Protein AF-A0A534V959-F1 (afdb_monomer)

Structure (mmCIF, N/CA/C/O backbone):
data_AF-A0A534V959-F1
#
_entry.id   AF-A0A534V959-F1
#
loop_
_atom_site.group_PDB
_atom_site.id
_atom_site.type_symbol
_atom_site.label_atom_id
_atom_site.label_alt_id
_atom_site.label_comp_id
_atom_site.label_asym_id
_atom_site.label_entity_id
_atom_site.label_seq_id
_atom_site.pdbx_PDB_ins_code
_atom_site.Cartn_x
_atom_site.Cartn_y
_atom_site.Cartn_z
_atom_site.occupancy
_atom_site.B_iso_or_equiv
_atom_site.auth_seq_id
_atom_site.auth_comp_id
_atom_site.auth_asym_id
_atom_site.auth_atom_id
_atom_site.pdbx_PDB_model_num
ATOM 1 N N . MET A 1 1 ? 8.163 -5.845 14.428 1.00 50.75 1 MET A N 1
ATOM 2 C CA . MET A 1 1 ? 7.093 -5.461 15.373 1.00 50.75 1 MET A CA 1
ATOM 3 C C . MET A 1 1 ? 6.025 -6.536 15.308 1.00 50.75 1 MET A C 1
ATOM 5 O O . MET A 1 1 ? 5.751 -7.011 14.216 1.00 50.75 1 MET A O 1
ATOM 9 N N . ASP A 1 2 ? 5.504 -6.961 16.451 1.00 55.19 2 ASP A N 1
ATOM 10 C CA . ASP A 1 2 ? 4.646 -8.145 16.637 1.00 55.19 2 ASP A CA 1
ATOM 11 C C . ASP A 1 2 ? 3.140 -7.870 16.447 1.00 55.19 2 ASP A C 1
ATOM 13 O O . ASP A 1 2 ? 2.304 -8.700 16.790 1.00 55.19 2 ASP A O 1
ATOM 17 N N . GLY A 1 3 ? 2.785 -6.697 15.913 1.00 53.44 3 GLY A N 1
ATOM 18 C CA . GLY A 1 3 ? 1.396 -6.296 15.684 1.00 53.44 3 GLY A CA 1
ATOM 19 C C . GLY A 1 3 ? 0.660 -5.770 16.921 1.00 53.44 3 GLY A C 1
ATOM 20 O O . GLY A 1 3 ? -0.504 -5.405 16.804 1.00 53.44 3 GLY A O 1
ATOM 21 N N . THR A 1 4 ? 1.310 -5.675 18.086 1.00 50.47 4 THR A N 1
ATOM 22 C CA . THR A 1 4 ? 0.660 -5.194 19.322 1.00 50.47 4 THR A CA 1
ATOM 23 C C . THR A 1 4 ? 0.774 -3.682 19.535 1.00 50.47 4 THR A C 1
ATOM 25 O O . THR A 1 4 ? 0.051 -3.113 20.348 1.00 50.47 4 THR A O 1
ATOM 28 N N . THR A 1 5 ? 1.671 -3.010 18.806 1.00 51.75 5 THR A N 1
ATOM 29 C CA . THR A 1 5 ? 1.910 -1.562 18.912 1.00 51.75 5 THR A CA 1
ATOM 30 C C . THR A 1 5 ? 2.104 -0.942 17.526 1.00 51.75 5 THR A C 1
ATOM 32 O O . THR A 1 5 ? 2.950 -1.392 16.744 1.00 51.75 5 THR A O 1
ATOM 35 N N . ALA A 1 6 ? 1.343 0.114 17.229 1.00 53.75 6 ALA A N 1
ATOM 36 C CA . ALA A 1 6 ? 1.581 0.999 16.092 1.00 53.75 6 ALA A CA 1
ATOM 37 C C . ALA A 1 6 ? 2.347 2.234 16.585 1.00 53.75 6 ALA A C 1
ATOM 39 O O . ALA A 1 6 ? 1.906 2.908 17.517 1.00 53.75 6 ALA A O 1
ATOM 40 N N . ILE A 1 7 ? 3.515 2.505 15.999 1.00 54.12 7 ILE A N 1
ATOM 41 C CA . IL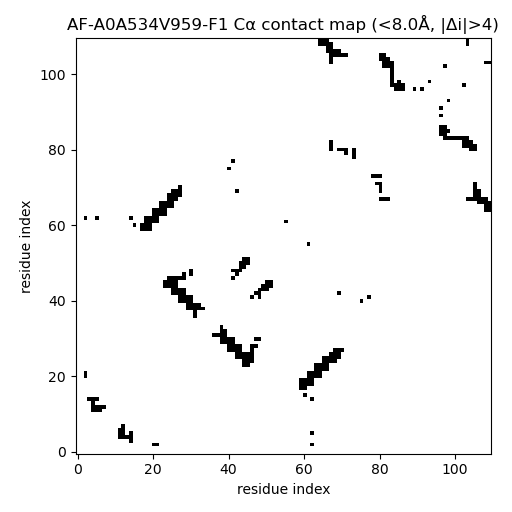E A 1 7 ? 4.295 3.704 16.319 1.00 54.12 7 ILE A CA 1
ATOM 42 C C . ILE A 1 7 ? 3.946 4.747 15.268 1.00 54.12 7 ILE A C 1
ATOM 44 O O . ILE A 1 7 ? 4.321 4.615 14.107 1.00 54.12 7 ILE A O 1
ATOM 48 N N . HIS A 1 8 ? 3.200 5.755 15.698 1.00 57.09 8 HIS A N 1
ATOM 49 C CA . HIS A 1 8 ? 2.793 6.888 14.887 1.00 57.09 8 HIS A CA 1
ATOM 50 C C . HIS A 1 8 ? 3.670 8.105 15.213 1.00 57.09 8 HIS A C 1
ATOM 52 O O . HIS A 1 8 ? 4.169 8.232 16.333 1.00 57.09 8 HIS A O 1
ATOM 58 N N . VAL A 1 9 ? 3.774 9.055 14.282 1.00 51.38 9 VAL A N 1
ATOM 59 C CA . VAL A 1 9 ? 4.277 10.420 14.544 1.00 51.38 9 VAL A CA 1
ATOM 60 C C . VAL A 1 9 ? 3.526 11.104 15.711 1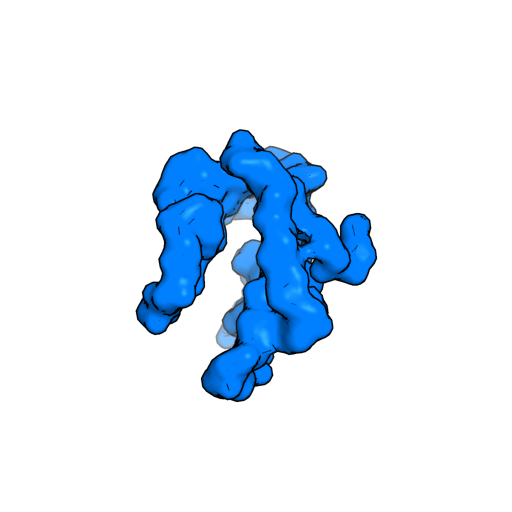.00 51.38 9 VAL A C 1
ATOM 62 O O . VAL A 1 9 ? 4.102 11.940 16.400 1.00 51.38 9 VAL A O 1
ATOM 65 N N . SER A 1 10 ? 2.276 10.713 16.001 1.00 52.03 10 SER A N 1
ATOM 66 C CA . SER A 1 10 ? 1.420 11.256 17.073 1.00 52.03 10 SER A CA 1
ATOM 67 C C . SER A 1 10 ? 1.414 10.454 18.393 1.00 52.03 10 SER A C 1
ATOM 69 O O . SER A 1 10 ? 0.588 10.712 19.267 1.00 52.03 10 SER A O 1
ATOM 71 N N . GLY A 1 11 ? 2.360 9.529 18.595 1.00 55.03 11 GLY A N 1
ATOM 72 C CA . GLY A 1 11 ? 2.473 8.721 19.818 1.00 55.03 11 GLY A CA 1
ATOM 73 C C . GLY A 1 11 ? 1.740 7.370 19.740 1.00 55.03 11 GLY A C 1
ATOM 74 O O . GLY A 1 11 ? 1.020 7.100 18.779 1.00 55.03 11 GLY A O 1
ATOM 75 N N . PRO A 1 12 ? 1.960 6.463 20.710 1.00 61.38 12 PRO A N 1
ATOM 76 C CA . PRO A 1 12 ? 1.394 5.117 20.665 1.00 61.38 12 PRO A CA 1
ATOM 77 C C . PRO A 1 12 ? -0.122 5.133 20.918 1.00 61.38 12 PRO A C 1
ATOM 79 O O . PRO A 1 12 ? -0.579 5.559 21.980 1.00 61.38 12 PRO A O 1
ATOM 82 N N . ARG A 1 13 ? -0.912 4.620 19.964 1.00 69.19 13 ARG A N 1
ATOM 83 C CA . ARG A 1 13 ? -2.337 4.306 20.169 1.00 69.19 13 ARG A CA 1
ATOM 84 C C . ARG A 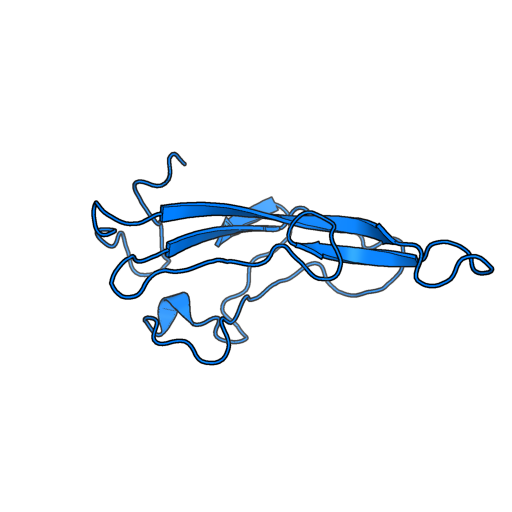1 13 ? -2.499 2.868 20.656 1.00 69.19 13 ARG A C 1
ATOM 86 O O . ARG A 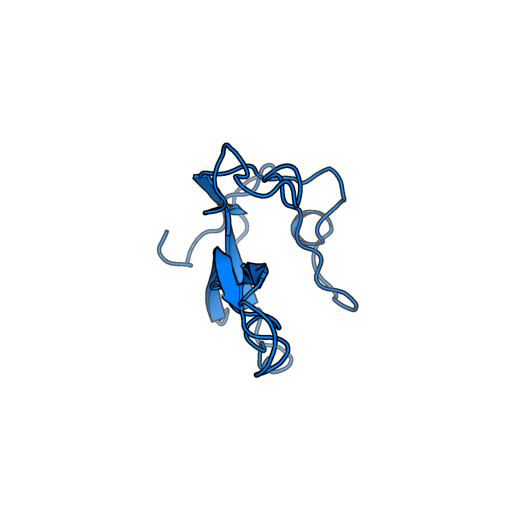1 13 ? -1.836 1.954 20.165 1.00 69.19 13 ARG A O 1
ATOM 93 N N . VAL A 1 14 ? -3.432 2.666 21.587 1.00 73.25 14 VAL A N 1
ATOM 94 C CA . VAL A 1 14 ? -3.876 1.325 21.983 1.00 73.25 14 VAL A CA 1
ATOM 95 C C . VAL A 1 14 ? -4.650 0.720 20.818 1.00 73.25 14 VAL A C 1
ATOM 97 O O . VAL A 1 14 ? -5.720 1.203 20.449 1.00 73.25 14 VAL A O 1
ATOM 100 N N . VAL A 1 15 ? -4.095 -0.337 20.240 1.00 81.00 15 VAL A N 1
ATOM 101 C CA . VAL A 1 15 ? -4.770 -1.138 19.222 1.00 81.00 15 VAL A CA 1
ATOM 102 C C . VAL A 1 15 ? -5.786 -2.035 19.938 1.00 81.00 15 VAL A C 1
ATOM 104 O O . VAL A 1 15 ? -5.425 -2.670 20.934 1.00 81.00 15 VAL A O 1
ATOM 107 N N . PRO A 1 16 ? -7.054 -2.100 19.487 1.00 85.38 16 PRO A N 1
ATOM 108 C CA . PRO A 1 16 ? -8.031 -3.007 20.076 1.00 85.38 16 PRO A CA 1
ATOM 109 C C . PRO A 1 16 ? -7.507 -4.444 20.085 1.00 85.38 16 PRO A C 1
ATOM 111 O O . PRO A 1 16 ? -6.925 -4.908 19.109 1.00 85.38 16 PRO A O 1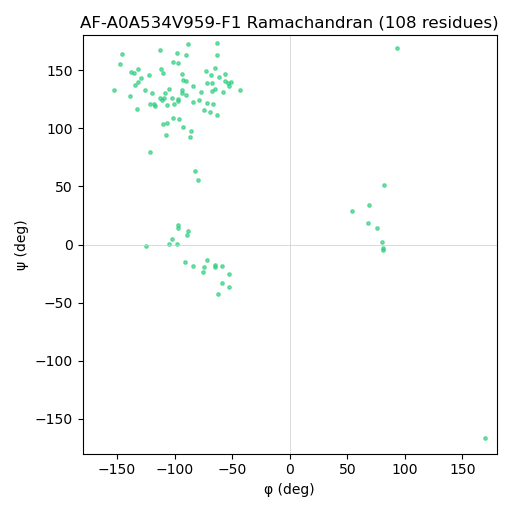
ATOM 114 N N . THR A 1 17 ? -7.734 -5.176 21.172 1.00 88.62 17 THR A N 1
ATOM 115 C CA . THR A 1 17 ? -7.196 -6.539 21.338 1.00 88.62 17 THR A CA 1
ATOM 116 C C . THR A 1 17 ? -7.750 -7.542 20.329 1.00 88.62 17 THR A C 1
ATOM 118 O O . THR A 1 17 ? -7.143 -8.584 20.102 1.00 88.62 17 THR A O 1
ATOM 121 N N . ASN A 1 18 ? -8.892 -7.237 19.708 1.00 93.06 18 ASN A N 1
ATOM 122 C CA . ASN A 1 18 ? -9.481 -8.028 18.632 1.00 93.06 18 ASN A CA 1
ATOM 123 C C . ASN A 1 18 ? -8.997 -7.611 17.232 1.00 93.06 18 ASN A C 1
ATOM 125 O O . ASN A 1 18 ? -9.575 -8.068 16.244 1.00 93.06 18 ASN A O 1
ATOM 129 N N . ALA A 1 19 ? -8.000 -6.728 17.127 1.00 92.12 19 ALA A N 1
ATOM 130 C CA . ALA A 1 19 ? -7.478 -6.310 15.839 1.00 92.12 19 ALA A CA 1
ATOM 131 C C . ALA A 1 19 ? -6.759 -7.457 15.124 1.00 92.12 19 ALA A C 1
ATOM 133 O O . ALA A 1 19 ? -5.993 -8.210 15.725 1.00 92.12 19 ALA A O 1
ATOM 134 N N . GLN A 1 20 ? -6.976 -7.561 13.817 1.00 94.06 20 GLN A N 1
ATOM 135 C CA . GLN A 1 20 ? -6.194 -8.452 12.967 1.00 94.06 20 GLN A CA 1
ATOM 136 C C . GLN A 1 20 ? -4.982 -7.703 12.429 1.00 94.06 20 GLN A C 1
ATOM 138 O O . GLN A 1 20 ? -5.121 -6.612 11.873 1.00 94.06 20 GLN A O 1
ATOM 143 N N . PHE A 1 21 ? -3.802 -8.295 12.595 1.00 93.75 21 PHE A N 1
ATOM 144 C CA . PHE A 1 21 ? -2.559 -7.727 12.096 1.00 93.75 21 PHE A CA 1
ATOM 145 C C . PHE A 1 21 ? -2.215 -8.275 10.711 1.00 93.75 21 PHE A C 1
ATOM 147 O O . PHE A 1 21 ? -2.221 -9.488 10.496 1.00 93.75 21 PHE A O 1
ATOM 154 N N . PHE A 1 22 ? -1.853 -7.379 9.798 1.00 95.94 22 PHE A N 1
ATOM 155 C CA . PHE A 1 22 ? -1.368 -7.714 8.466 1.00 95.94 22 PHE A CA 1
ATOM 156 C C . PHE A 1 22 ? -0.057 -6.992 8.182 1.00 95.94 22 PHE A C 1
ATOM 158 O O . PHE A 1 22 ? 0.121 -5.830 8.543 1.00 95.94 22 PHE A O 1
ATOM 165 N N . LEU A 1 23 ? 0.839 -7.678 7.481 1.00 96.56 23 LEU A N 1
ATOM 166 C CA . LEU A 1 23 ? 2.081 -7.116 6.972 1.00 96.56 23 LEU A CA 1
ATOM 167 C C . LEU A 1 23 ? 2.049 -7.192 5.447 1.00 96.56 23 LEU A C 1
ATOM 169 O O . LEU A 1 23 ? 1.910 -8.279 4.884 1.00 96.56 23 LEU A O 1
ATOM 173 N N . ILE A 1 24 ? 2.158 -6.042 4.794 1.00 98.31 24 ILE A N 1
ATOM 174 C CA . ILE A 1 24 ? 2.163 -5.916 3.340 1.00 98.31 24 ILE A CA 1
ATOM 175 C C . ILE A 1 24 ? 3.482 -5.293 2.918 1.00 98.31 24 ILE A C 1
ATOM 177 O O . ILE A 1 24 ? 3.883 -4.263 3.448 1.00 98.31 24 ILE A O 1
ATOM 181 N N . HIS A 1 25 ? 4.140 -5.904 1.943 1.00 98.19 25 HIS A N 1
ATOM 182 C CA . HIS A 1 25 ? 5.374 -5.385 1.377 1.00 98.19 25 HIS A CA 1
ATOM 183 C C . HIS A 1 25 ? 5.117 -4.807 -0.010 1.00 98.19 25 HIS A C 1
ATOM 185 O O . HIS A 1 25 ? 4.702 -5.527 -0.913 1.00 98.19 25 HIS A O 1
ATOM 191 N N . GLU A 1 26 ? 5.390 -3.528 -0.208 1.00 97.69 26 GLU A N 1
ATOM 192 C CA . GLU A 1 26 ? 5.434 -2.921 -1.535 1.00 97.69 26 GLU A CA 1
ATOM 193 C C . GLU A 1 26 ? 6.720 -3.356 -2.226 1.00 97.69 26 GLU A C 1
ATOM 195 O O . GLU A 1 26 ? 7.814 -3.083 -1.738 1.00 97.69 26 GLU A O 1
ATOM 200 N N . ARG A 1 27 ? 6.593 -4.104 -3.324 1.00 96.38 27 ARG A N 1
ATOM 201 C CA . ARG A 1 27 ? 7.725 -4.755 -3.992 1.00 96.38 27 ARG A CA 1
ATOM 202 C C . ARG A 1 27 ? 7.625 -4.628 -5.496 1.00 96.38 27 ARG A C 1
ATOM 204 O O . ARG A 1 27 ? 6.531 -4.678 -6.062 1.00 96.38 27 ARG A O 1
ATOM 211 N N . GLN A 1 28 ? 8.787 -4.564 -6.136 1.00 95.69 28 GLN A N 1
ATOM 212 C CA . GLN A 1 28 ? 8.889 -4.786 -7.569 1.00 95.69 28 GLN A CA 1
ATOM 213 C C . GLN A 1 28 ? 8.671 -6.273 -7.894 1.00 95.69 28 GLN A C 1
ATOM 215 O O . GLN A 1 28 ? 9.195 -7.152 -7.208 1.00 95.69 28 GLN A O 1
ATOM 220 N N . ALA A 1 29 ? 7.937 -6.555 -8.967 1.00 95.62 29 ALA A N 1
ATOM 221 C CA . ALA A 1 29 ? 7.776 -7.889 -9.533 1.00 95.62 29 ALA A CA 1
ATOM 222 C C . ALA A 1 29 ? 7.660 -7.829 -11.062 1.00 95.62 29 ALA A C 1
ATOM 224 O O . ALA A 1 29 ? 7.397 -6.774 -11.635 1.00 95.62 29 ALA A O 1
ATOM 225 N N . LEU A 1 30 ? 7.841 -8.969 -11.731 1.00 96.38 30 LEU A N 1
ATOM 226 C CA . LEU A 1 30 ? 7.502 -9.113 -13.147 1.00 96.38 30 LEU A CA 1
ATOM 227 C C . LEU A 1 30 ? 6.085 -9.675 -13.276 1.00 96.38 30 LEU A C 1
ATOM 229 O O . LEU A 1 30 ? 5.770 -10.699 -12.672 1.00 96.38 30 LEU A O 1
ATOM 233 N N . HIS A 1 31 ? 5.251 -9.041 -14.098 1.00 96.56 31 HIS A N 1
ATOM 234 C CA . HIS A 1 31 ? 3.886 -9.480 -14.370 1.00 96.56 31 HIS A CA 1
ATOM 235 C C . HIS A 1 31 ? 3.642 -9.642 -15.876 1.00 96.56 31 HIS A C 1
ATOM 237 O O . HIS A 1 31 ? 3.986 -8.768 -16.673 1.00 96.56 31 HIS A O 1
ATOM 243 N N . SER A 1 32 ? 3.035 -10.761 -16.283 1.00 97.62 32 SER A N 1
ATOM 244 C CA . SER A 1 32 ? 2.632 -10.986 -17.675 1.00 97.62 32 SER A CA 1
ATOM 245 C C . SER A 1 32 ? 1.186 -10.543 -17.874 1.00 97.62 32 SER A C 1
ATOM 247 O O . SER A 1 32 ? 0.253 -11.265 -17.537 1.00 97.62 32 SER A O 1
ATOM 249 N N . PHE A 1 33 ? 1.005 -9.356 -18.452 1.00 97.00 33 PHE A N 1
ATOM 250 C CA . PHE A 1 33 ? -0.323 -8.849 -18.811 1.00 97.00 33 PHE A CA 1
ATOM 251 C C . PHE A 1 33 ? -0.904 -9.527 -20.055 1.00 97.00 33 PHE A C 1
ATOM 253 O O . PHE A 1 33 ? -2.115 -9.533 -20.261 1.00 97.00 33 PHE A O 1
ATOM 260 N N . HIS A 1 34 ? -0.045 -10.074 -20.917 1.00 97.94 34 HIS A N 1
ATOM 261 C CA . HIS A 1 34 ? -0.461 -10.707 -22.158 1.00 97.94 34 HIS A CA 1
ATOM 262 C C . HIS A 1 34 ? 0.555 -11.788 -22.572 1.00 97.94 34 HIS A C 1
ATOM 264 O O . HIS A 1 34 ? 1.749 -11.498 -22.635 1.00 97.94 34 HIS A O 1
ATOM 270 N N . PRO A 1 35 ? 0.122 -13.003 -22.961 1.00 97.44 35 PRO A N 1
ATOM 271 C CA . PRO A 1 35 ? 1.017 -14.145 -23.206 1.00 97.44 35 PRO A CA 1
ATOM 272 C C . PRO A 1 35 ? 1.985 -13.972 -24.390 1.00 97.44 35 PRO A C 1
ATOM 274 O O . PRO A 1 35 ? 2.960 -14.703 -24.508 1.00 97.44 35 PRO A O 1
ATOM 277 N N . ARG A 1 36 ? 1.710 -13.020 -25.290 1.00 98.19 36 ARG A N 1
ATOM 278 C CA . ARG A 1 36 ? 2.576 -12.672 -26.439 1.00 98.19 36 ARG A CA 1
ATOM 279 C C . ARG A 1 36 ? 3.485 -11.459 -26.212 1.00 98.19 36 ARG A C 1
ATOM 281 O O . ARG A 1 36 ? 4.171 -11.058 -27.145 1.00 98.19 36 ARG A O 1
ATOM 288 N N . LEU A 1 37 ? 3.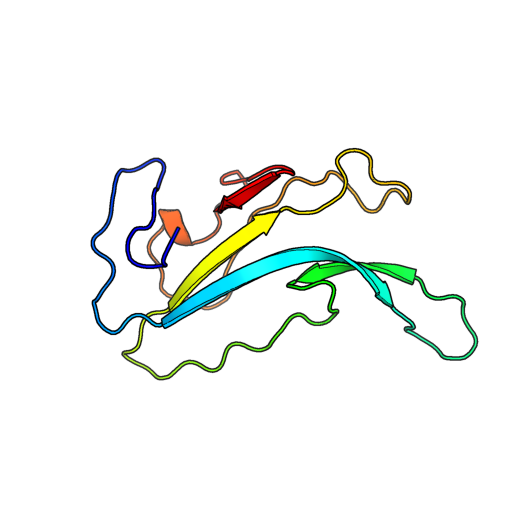444 -10.836 -25.037 1.00 97.88 37 LEU A N 1
ATOM 289 C CA . LEU A 1 37 ? 4.291 -9.688 -24.710 1.00 97.88 37 LEU A CA 1
ATOM 290 C C . LEU A 1 37 ? 5.304 -10.084 -23.628 1.00 97.88 37 LEU A C 1
ATOM 292 O O . LEU A 1 37 ? 4.999 -10.955 -22.807 1.00 97.88 37 LEU A O 1
ATOM 296 N N . PRO A 1 38 ? 6.495 -9.460 -23.596 1.00 97.38 38 PRO A N 1
ATOM 297 C CA . PRO A 1 38 ? 7.404 -9.610 -22.468 1.00 97.38 38 PRO A CA 1
ATOM 298 C C . PRO A 1 38 ? 6.719 -9.210 -21.150 1.00 97.38 38 PRO A C 1
ATOM 300 O O . PRO A 1 38 ? 5.888 -8.296 -21.156 1.00 97.38 38 PRO A O 1
ATOM 303 N N . PRO A 1 39 ? 7.060 -9.851 -20.017 1.00 96.88 39 PRO A N 1
ATOM 304 C CA . PRO A 1 39 ? 6.596 -9.408 -18.710 1.00 96.88 39 PRO A CA 1
ATOM 305 C C . PRO A 1 39 ? 6.979 -7.951 -18.450 1.00 96.88 39 PRO A C 1
ATOM 307 O O . PRO A 1 39 ? 8.088 -7.521 -18.768 1.00 96.88 39 PRO A O 1
ATOM 310 N N . SER A 1 40 ? 6.071 -7.203 -17.840 1.00 95.00 40 SER A N 1
ATOM 311 C CA . SER A 1 40 ? 6.318 -5.832 -17.411 1.00 95.00 40 SER A CA 1
ATOM 312 C C . SER A 1 40 ? 6.790 -5.821 -15.964 1.00 95.00 40 SER A C 1
ATOM 314 O O . SER A 1 40 ? 6.283 -6.579 -15.135 1.00 95.00 40 SER A O 1
ATOM 316 N N . SER A 1 41 ? 7.742 -4.945 -15.655 1.00 94.94 41 SER A N 1
ATOM 317 C CA . SER A 1 41 ? 8.044 -4.607 -14.267 1.00 94.94 41 SER A CA 1
ATOM 318 C C . SER A 1 41 ? 6.857 -3.850 -13.672 1.00 94.94 41 SER A C 1
ATOM 320 O O . SER A 1 41 ? 6.331 -2.934 -14.303 1.00 94.94 41 SER A O 1
ATOM 322 N N . VAL A 1 42 ? 6.424 -4.248 -12.481 1.00 95.06 42 VAL A N 1
ATOM 323 C CA . VAL A 1 42 ? 5.336 -3.616 -11.732 1.00 95.06 42 VAL A CA 1
ATOM 324 C C . VAL A 1 42 ? 5.768 -3.390 -10.295 1.00 95.06 42 VAL A C 1
ATOM 326 O O . VAL A 1 42 ? 6.561 -4.162 -9.757 1.00 95.06 42 VAL A O 1
ATOM 329 N N . TRP A 1 43 ? 5.216 -2.363 -9.662 1.00 95.94 43 TRP A N 1
ATOM 330 C CA . TRP A 1 43 ? 5.249 -2.193 -8.214 1.00 95.94 43 TRP A CA 1
ATOM 331 C C . TRP A 1 43 ? 3.890 -2.601 -7.660 1.00 95.94 43 TRP A C 1
ATOM 333 O O . TRP A 1 43 ? 2.858 -2.129 -8.136 1.00 95.94 43 TRP A O 1
ATOM 343 N N . GLY A 1 44 ? 3.876 -3.522 -6.701 1.00 96.62 44 GLY A N 1
ATOM 344 C CA . GLY A 1 44 ? 2.634 -4.085 -6.191 1.00 96.62 44 GLY A CA 1
ATOM 345 C C . GLY A 1 44 ? 2.710 -4.455 -4.721 1.00 96.62 44 GLY A C 1
ATOM 346 O O . GLY A 1 44 ? 3.777 -4.771 -4.185 1.00 96.62 44 GLY A O 1
ATOM 347 N N . TYR A 1 45 ? 1.548 -4.475 -4.075 1.00 98.31 45 TYR A N 1
ATOM 348 C CA . TYR A 1 45 ? 1.405 -4.998 -2.723 1.00 98.31 45 TYR A CA 1
ATOM 349 C C . TYR A 1 45 ? 1.660 -6.507 -2.733 1.00 98.31 45 TYR A C 1
ATOM 351 O O . TYR A 1 45 ? 0.999 -7.269 -3.439 1.00 98.31 45 TYR A O 1
ATOM 359 N N . ASN A 1 46 ? 2.656 -6.930 -1.965 1.00 98.06 46 ASN A N 1
ATOM 360 C CA . ASN A 1 46 ? 3.279 -8.252 -1.991 1.00 98.06 46 ASN A CA 1
ATOM 361 C C . ASN A 1 46 ? 3.792 -8.672 -3.381 1.00 98.06 46 ASN A C 1
ATOM 363 O O . ASN A 1 46 ? 3.832 -9.860 -3.689 1.00 98.06 46 ASN A O 1
ATOM 367 N N . GLY A 1 47 ? 4.177 -7.708 -4.227 1.00 96.94 47 GLY A N 1
ATOM 368 C CA . GLY A 1 47 ? 4.617 -7.969 -5.602 1.00 96.94 47 GLY A CA 1
ATOM 369 C C . GLY A 1 47 ? 3.499 -8.467 -6.524 1.00 96.94 47 GLY A C 1
ATOM 370 O O . GLY A 1 47 ? 3.778 -9.065 -7.560 1.00 96.94 47 GLY A O 1
ATOM 371 N N . MET A 1 48 ? 2.232 -8.258 -6.152 1.00 97.56 48 MET A N 1
ATOM 372 C CA . MET A 1 48 ? 1.073 -8.675 -6.937 1.00 97.56 48 MET A CA 1
ATOM 373 C C . MET A 1 48 ? 0.335 -7.474 -7.522 1.00 97.56 48 MET A C 1
ATOM 375 O O . MET A 1 48 ? 0.246 -6.411 -6.905 1.00 97.56 48 MET A O 1
ATOM 379 N N . VAL A 1 49 ? -0.246 -7.681 -8.702 1.00 96.06 49 VAL A N 1
ATOM 380 C CA . VAL A 1 49 ? -1.185 -6.752 -9.330 1.00 96.06 49 VAL A CA 1
ATOM 381 C C . VAL A 1 49 ? -2.411 -7.539 -9.828 1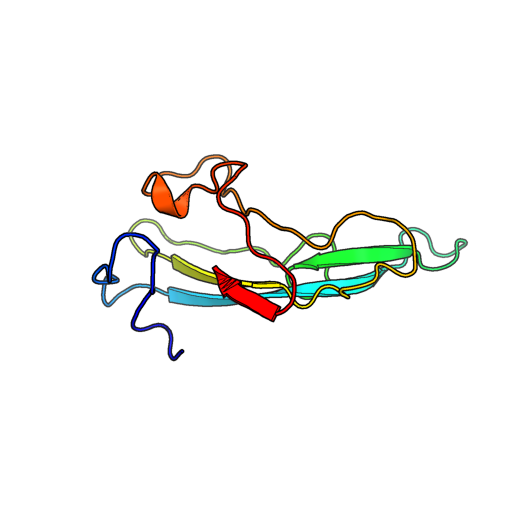.00 96.06 49 VAL A C 1
ATOM 383 O O . VAL A 1 49 ? -2.257 -8.409 -10.687 1.00 96.06 49 VAL A O 1
ATOM 386 N N . PRO A 1 50 ? -3.622 -7.283 -9.291 1.00 97.69 50 PRO A N 1
ATOM 387 C CA . PRO A 1 50 ? -3.894 -6.456 -8.110 1.00 97.69 50 PRO A CA 1
ATOM 388 C C . PRO A 1 50 ? -3.266 -7.037 -6.827 1.00 97.69 50 PRO A C 1
ATOM 390 O O . PRO A 1 50 ? -2.892 -8.208 -6.771 1.00 97.69 50 PRO A O 1
ATOM 393 N N . GLY A 1 51 ? -3.153 -6.199 -5.794 1.00 97.69 51 GLY A N 1
ATOM 394 C CA . GLY A 1 51 ? -2.708 -6.621 -4.465 1.00 97.69 51 GLY A CA 1
ATOM 395 C C . GLY A 1 51 ? -3.660 -7.627 -3.795 1.00 97.69 51 GLY A C 1
ATOM 3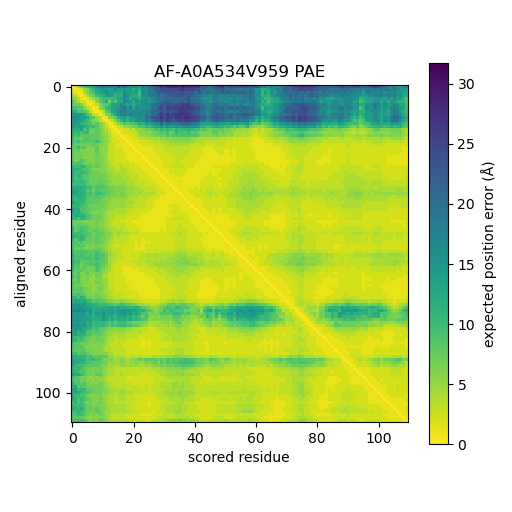96 O O . GLY A 1 51 ? -4.752 -7.898 -4.305 1.00 97.69 51 GLY A O 1
ATOM 397 N N . PRO A 1 52 ? -3.277 -8.186 -2.632 1.00 97.75 52 PRO A N 1
ATOM 398 C CA . PRO A 1 52 ? -4.124 -9.127 -1.908 1.00 97.75 52 PRO A CA 1
ATOM 399 C C . PRO A 1 52 ? -5.446 -8.474 -1.490 1.00 97.75 52 PRO A C 1
ATOM 401 O O . PRO A 1 52 ? -5.498 -7.303 -1.117 1.00 97.75 52 PRO A O 1
ATOM 404 N N . THR A 1 53 ? -6.524 -9.254 -1.519 1.00 97.56 53 THR A N 1
ATOM 405 C CA . THR A 1 53 ? -7.839 -8.789 -1.068 1.00 97.56 53 THR A CA 1
ATOM 406 C C . THR A 1 53 ? -7.966 -8.941 0.444 1.00 97.56 53 THR A C 1
ATOM 408 O O . THR A 1 53 ? -7.872 -10.045 0.977 1.00 97.56 53 THR A O 1
ATOM 411 N N . PHE A 1 54 ? -8.233 -7.834 1.133 1.00 96.25 54 PHE A N 1
ATOM 412 C CA . PHE A 1 54 ? -8.588 -7.836 2.548 1.00 96.25 54 PHE A CA 1
ATOM 413 C C . PHE A 1 54 ? -10.055 -8.237 2.739 1.00 96.25 54 PHE A C 1
ATOM 415 O O . PHE A 1 54 ? -10.958 -7.595 2.204 1.00 96.25 54 PHE A O 1
ATOM 422 N N . LEU A 1 55 ? -10.300 -9.269 3.546 1.00 96.00 55 LEU A N 1
ATOM 423 C CA . LEU A 1 55 ? -11.640 -9.753 3.887 1.00 96.00 55 LEU A CA 1
ATOM 424 C C . LEU A 1 55 ? -11.959 -9.381 5.337 1.00 96.00 55 LEU A C 1
ATOM 426 O O . LEU A 1 55 ? -11.579 -10.085 6.269 1.00 96.00 55 LEU A O 1
ATOM 430 N N . GLY A 1 56 ? -12.629 -8.244 5.524 1.00 91.75 56 GLY A N 1
ATOM 431 C CA . GLY A 1 56 ? -12.978 -7.715 6.843 1.00 91.75 56 GLY A CA 1
ATOM 432 C C . GLY A 1 56 ? -14.367 -8.126 7.323 1.00 91.75 56 GLY A C 1
ATOM 433 O O . GLY A 1 56 ? -15.313 -8.210 6.542 1.00 91.75 56 GLY A O 1
ATOM 434 N N . ARG A 1 57 ? -14.508 -8.310 8.640 1.00 94.12 57 ARG A N 1
ATOM 435 C CA . ARG A 1 57 ? -15.806 -8.400 9.321 1.00 94.12 57 ARG A CA 1
ATOM 436 C C . ARG A 1 57 ? -16.061 -7.099 10.077 1.00 94.12 57 ARG A C 1
ATOM 438 O O . ARG A 1 57 ? -15.187 -6.632 10.803 1.00 94.12 57 ARG A O 1
ATOM 445 N N . SER A 1 58 ? -17.267 -6.543 9.951 1.00 92.75 58 SER A N 1
ATOM 446 C CA . SER A 1 58 ? -17.661 -5.353 10.720 1.00 92.75 58 SER A CA 1
ATOM 447 C C . SER A 1 58 ? -17.422 -5.554 12.225 1.00 92.75 58 SER A C 1
ATOM 449 O O . SER A 1 58 ? -17.691 -6.630 12.763 1.00 92.75 58 SER A O 1
ATOM 451 N N . GLY A 1 59 ? -16.869 -4.533 12.885 1.00 91.62 59 GLY A N 1
ATOM 452 C CA . GLY A 1 59 ? -16.469 -4.566 14.298 1.00 91.62 59 GLY A CA 1
ATOM 453 C C . GLY A 1 59 ? -15.108 -5.219 14.584 1.00 91.62 59 GLY A C 1
ATOM 454 O O . GLY A 1 59 ? -14.673 -5.222 15.733 1.00 91.62 59 GLY A O 1
ATOM 455 N N . THR A 1 60 ? -14.420 -5.756 13.569 1.00 93.31 60 THR A N 1
ATOM 456 C CA . THR A 1 60 ? -13.050 -6.282 13.696 1.00 93.31 60 THR A CA 1
ATOM 457 C C . THR A 1 60 ? -12.065 -5.318 13.028 1.00 93.31 60 THR A C 1
ATOM 459 O O . THR A 1 60 ? -12.034 -5.257 11.798 1.00 93.31 60 THR A O 1
ATOM 462 N N . PRO A 1 61 ? -11.292 -4.533 13.797 1.00 92.25 61 PRO A N 1
ATOM 463 C CA . PRO A 1 61 ? -10.353 -3.571 13.235 1.00 92.25 61 PRO A CA 1
ATOM 464 C C . PRO A 1 61 ? -9.141 -4.276 12.630 1.00 92.25 61 PRO A C 1
ATOM 466 O O . PRO A 1 61 ? -8.734 -5.342 13.092 1.00 92.25 61 PRO A O 1
ATOM 469 N N . PHE A 1 62 ? -8.552 -3.678 11.598 1.00 93.69 62 PHE A N 1
ATOM 470 C CA . PHE A 1 62 ? -7.318 -4.163 10.986 1.00 93.69 62 PHE A CA 1
ATOM 471 C C . PHE A 1 62 ? -6.181 -3.211 11.337 1.00 93.69 62 PHE A C 1
ATOM 473 O O . PHE A 1 62 ? -6.312 -2.005 11.148 1.00 93.69 62 PHE A O 1
ATOM 480 N N . LEU A 1 63 ? -5.068 -3.763 11.814 1.00 92.75 63 LEU A N 1
ATOM 481 C CA . LEU A 1 63 ? -3.790 -3.070 11.859 1.00 92.75 63 LEU A CA 1
ATOM 482 C C . LEU A 1 63 ? -2.957 -3.578 10.688 1.00 92.75 63 LEU A C 1
ATOM 484 O O . LEU A 1 63 ? -2.506 -4.723 10.695 1.00 92.75 63 LEU A O 1
ATOM 488 N N . VAL A 1 64 ? -2.762 -2.737 9.681 1.00 94.94 64 VAL A N 1
ATOM 489 C CA . VAL A 1 64 ? -1.964 -3.090 8.507 1.00 94.94 64 VAL A CA 1
ATOM 490 C C . VAL A 1 64 ? -0.669 -2.308 8.560 1.00 94.94 64 VAL A C 1
ATOM 492 O O . VAL A 1 64 ? -0.698 -1.091 8.680 1.00 94.94 64 VAL A O 1
ATOM 495 N N . ARG A 1 65 ? 0.456 -3.015 8.470 1.00 95.19 65 ARG A N 1
ATOM 496 C CA . ARG A 1 65 ? 1.766 -2.406 8.281 1.00 95.19 65 ARG A CA 1
ATOM 497 C C . ARG A 1 65 ? 2.174 -2.522 6.827 1.00 95.19 65 ARG A C 1
ATOM 499 O O . ARG A 1 65 ? 2.313 -3.641 6.330 1.00 95.19 65 ARG A O 1
ATOM 506 N N . PHE A 1 66 ? 2.416 -1.387 6.191 1.00 97.31 66 PHE A N 1
ATOM 507 C CA . PHE A 1 66 ? 2.974 -1.327 4.847 1.00 97.31 66 PHE A CA 1
ATOM 508 C C . PHE A 1 66 ? 4.475 -1.099 4.949 1.00 97.31 66 PHE A C 1
ATOM 510 O O . PHE A 1 66 ? 4.923 -0.175 5.619 1.00 97.31 66 P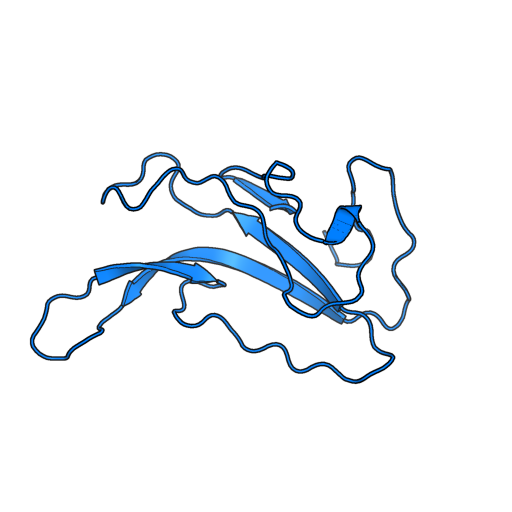HE A O 1
ATOM 517 N N . VAL A 1 67 ? 5.261 -1.970 4.329 1.00 97.56 67 VAL A N 1
ATOM 518 C CA . VAL A 1 67 ? 6.721 -1.868 4.264 1.00 97.56 67 VAL A CA 1
ATOM 519 C C . VAL A 1 67 ? 7.101 -1.546 2.831 1.00 97.56 67 VAL A C 1
ATOM 521 O O . VAL A 1 67 ? 6.731 -2.285 1.919 1.00 97.56 67 VAL A O 1
ATOM 524 N N . ASN A 1 68 ? 7.838 -0.459 2.634 1.00 96.94 68 ASN A N 1
ATOM 525 C CA . ASN A 1 68 ? 8.332 -0.083 1.320 1.00 96.94 68 ASN A CA 1
ATOM 526 C C . ASN A 1 68 ? 9.656 -0.811 1.043 1.00 96.94 68 ASN A C 1
ATOM 528 O O . ASN A 1 68 ? 10.720 -0.379 1.485 1.00 96.94 68 ASN A O 1
ATOM 532 N N . ASP A 1 69 ? 9.581 -1.927 0.316 1.00 97.06 69 ASP A N 1
ATOM 533 C CA . ASP A 1 69 ? 10.739 -2.689 -0.174 1.00 97.06 69 ASP A CA 1
ATOM 534 C C . ASP A 1 69 ? 11.078 -2.318 -1.639 1.00 97.06 69 ASP A C 1
ATOM 536 O O . ASP A 1 69 ? 11.764 -3.076 -2.333 1.00 97.06 69 ASP A O 1
ATOM 540 N N . LEU A 1 70 ? 10.569 -1.192 -2.160 1.00 95.69 70 LEU A N 1
ATOM 541 C CA . LEU A 1 70 ? 10.837 -0.761 -3.534 1.00 95.69 70 LEU A CA 1
ATOM 542 C C . LEU A 1 70 ? 12.310 -0.358 -3.693 1.00 95.69 70 LEU A C 1
ATOM 544 O O . LEU A 1 70 ? 12.902 0.186 -2.758 1.00 95.69 70 LEU A O 1
ATOM 548 N N . PRO A 1 71 ? 12.931 -0.602 -4.858 1.00 91.69 71 PRO A N 1
ATOM 549 C CA . PRO A 1 71 ? 14.338 -0.277 -5.065 1.00 91.69 71 PRO A CA 1
ATOM 550 C C . PRO A 1 71 ? 14.578 1.237 -4.995 1.00 91.69 71 PRO A C 1
ATOM 552 O O . PRO A 1 71 ? 13.873 2.004 -5.641 1.00 91.69 71 PRO A O 1
ATOM 555 N N . THR A 1 72 ? 15.618 1.662 -4.265 1.00 86.81 72 THR A N 1
ATOM 556 C CA . THR A 1 72 ? 15.995 3.086 -4.132 1.00 86.81 72 THR A CA 1
ATOM 557 C C . THR A 1 72 ? 16.302 3.742 -5.479 1.00 86.81 72 THR A C 1
ATOM 559 O O . THR A 1 72 ? 16.016 4.915 -5.670 1.00 86.81 72 THR A O 1
ATOM 562 N N . ASN A 1 73 ? 16.860 2.971 -6.414 1.00 83.50 73 ASN A N 1
ATOM 563 C CA . ASN A 1 73 ? 17.041 3.385 -7.797 1.00 83.50 73 ASN A CA 1
ATOM 564 C C . ASN A 1 73 ? 16.081 2.561 -8.647 1.00 83.50 73 ASN A C 1
ATOM 566 O O . ASN A 1 73 ? 16.345 1.379 -8.876 1.00 83.50 73 ASN A O 1
ATOM 570 N N . ASP A 1 74 ? 14.981 3.168 -9.088 1.00 79.50 74 ASP A N 1
ATOM 571 C CA . ASP A 1 74 ? 14.033 2.512 -9.980 1.00 79.50 74 ASP A CA 1
ATOM 572 C C . ASP A 1 74 ? 14.714 2.179 -11.322 1.00 79.50 74 ASP A C 1
ATOM 574 O O . ASP A 1 74 ? 15.040 3.085 -12.095 1.00 79.50 74 ASP A O 1
ATOM 578 N N . PRO A 1 75 ? 14.940 0.889 -11.633 1.00 74.94 75 PRO A N 1
ATOM 579 C CA . PRO A 1 75 ? 15.680 0.499 -12.828 1.00 74.94 75 PRO A CA 1
ATOM 580 C C . PRO A 1 75 ? 14.894 0.725 -14.127 1.00 74.94 75 PRO A C 1
ATOM 582 O O . PRO A 1 75 ? 15.475 0.623 -15.207 1.00 74.94 75 PRO A O 1
ATOM 585 N N . VAL A 1 76 ? 13.582 0.968 -14.045 1.00 83.94 76 VAL A N 1
ATOM 586 C CA . VAL A 1 76 ? 12.675 1.029 -15.202 1.00 83.94 76 VAL A CA 1
ATOM 587 C C . VAL A 1 76 ? 11.886 2.338 -15.300 1.00 83.94 76 VAL A C 1
ATOM 589 O O . VAL A 1 76 ? 11.152 2.517 -16.270 1.00 83.94 76 VAL A O 1
ATOM 592 N N . GLY A 1 77 ? 12.057 3.260 -14.349 1.00 86.50 77 GLY A N 1
ATOM 593 C CA . GLY A 1 77 ? 11.481 4.608 -14.400 1.00 86.50 77 GLY A CA 1
ATOM 594 C C . GLY A 1 77 ? 9.954 4.664 -14.259 1.00 86.50 77 GLY A C 1
ATOM 595 O O . GLY A 1 77 ? 9.318 5.510 -14.882 1.00 86.50 77 GLY A O 1
ATOM 596 N N . ILE A 1 78 ? 9.369 3.763 -13.468 1.00 86.38 78 ILE A N 1
ATOM 597 C CA . ILE A 1 78 ? 7.986 3.821 -12.975 1.00 86.38 78 ILE A CA 1
ATOM 598 C C . ILE A 1 78 ? 7.771 5.063 -12.090 1.00 86.38 78 ILE A C 1
ATOM 600 O O . ILE A 1 78 ? 6.742 5.725 -12.237 1.00 86.38 78 ILE A O 1
ATOM 604 N N . GLY A 1 79 ? 8.708 5.401 -11.197 1.00 87.44 79 GLY A N 1
ATOM 605 C CA . GLY A 1 79 ? 8.596 6.577 -10.328 1.00 87.44 79 GLY A CA 1
ATOM 606 C C . GLY A 1 79 ? 9.639 6.665 -9.211 1.00 87.44 79 GLY A C 1
ATOM 607 O O . GLY A 1 79 ? 10.640 5.956 -9.204 1.00 87.44 79 GLY A O 1
ATOM 608 N N . GLU A 1 80 ? 9.385 7.555 -8.249 1.00 92.06 80 GLU A N 1
ATOM 609 C CA . GLU A 1 80 ? 10.151 7.645 -6.999 1.00 92.06 80 GLU A CA 1
ATOM 610 C C . GLU A 1 80 ? 9.597 6.630 -5.985 1.00 92.06 80 GLU A C 1
ATOM 612 O O . GLU A 1 80 ? 8.373 6.539 -5.846 1.00 92.06 80 GLU A O 1
ATOM 617 N N . PRO A 1 81 ? 10.437 5.883 -5.242 1.00 93.25 81 PRO A N 1
ATOM 618 C CA . PRO A 1 81 ? 9.990 4.867 -4.287 1.00 93.25 81 PRO A CA 1
ATOM 619 C C . PRO A 1 81 ? 9.531 5.500 -2.959 1.00 93.25 81 PRO A C 1
ATOM 621 O O . PRO A 1 81 ? 10.024 5.179 -1.874 1.00 93.25 81 PRO A O 1
ATOM 624 N N . ILE A 1 82 ? 8.586 6.435 -3.057 1.00 93.62 82 ILE A N 1
ATOM 625 C CA . ILE A 1 82 ? 7.972 7.188 -1.965 1.00 93.62 82 ILE A CA 1
ATOM 626 C C . ILE A 1 82 ? 6.469 6.912 -2.006 1.00 93.62 82 ILE A C 1
ATOM 628 O O . ILE A 1 82 ? 5.809 7.210 -3.001 1.00 93.62 82 ILE A O 1
ATOM 632 N N . SER A 1 83 ? 5.926 6.373 -0.917 1.00 94.50 83 SER A N 1
ATOM 633 C CA . SER A 1 83 ? 4.556 5.854 -0.888 1.00 94.50 83 SER A CA 1
ATOM 634 C C . SER A 1 83 ? 3.708 6.533 0.176 1.00 94.50 83 SER A C 1
ATOM 636 O O . SER A 1 83 ? 4.196 6.841 1.258 1.00 94.50 83 SER A O 1
ATOM 638 N N . ALA A 1 84 ? 2.421 6.713 -0.117 1.00 96.00 84 ALA A N 1
ATOM 639 C CA . ALA A 1 84 ? 1.358 6.975 0.849 1.00 96.00 84 ALA A CA 1
ATOM 640 C C . ALA A 1 84 ? 0.199 6.017 0.535 1.00 96.00 84 ALA A C 1
ATOM 642 O O . ALA A 1 84 ? -0.098 5.767 -0.636 1.00 96.00 84 ALA A O 1
ATOM 643 N N . VAL A 1 85 ? -0.447 5.457 1.561 1.00 96.75 85 VAL A N 1
ATOM 644 C CA . VAL A 1 85 ? -1.489 4.435 1.382 1.00 96.75 85 VAL A CA 1
ATOM 645 C C . VAL A 1 85 ? -2.823 4.947 1.895 1.00 96.75 85 VAL A C 1
ATOM 647 O O . VAL A 1 85 ? -2.970 5.211 3.081 1.00 96.75 85 VAL A O 1
ATOM 650 N N . HIS A 1 86 ? -3.811 5.027 1.003 1.00 97.00 86 HIS A N 1
ATOM 651 C CA . HIS A 1 86 ? -5.169 5.450 1.332 1.00 97.00 86 HIS A CA 1
ATOM 652 C C . HIS A 1 86 ? -6.160 4.293 1.188 1.00 97.00 86 HIS A C 1
ATOM 654 O O . HIS A 1 86 ? -6.290 3.683 0.120 1.00 97.00 86 HIS A O 1
ATOM 660 N N . ARG A 1 87 ? -6.926 4.017 2.249 1.00 96.06 87 ARG A N 1
ATOM 661 C CA . ARG A 1 87 ? -8.055 3.082 2.191 1.00 96.06 87 ARG A CA 1
ATOM 662 C C . ARG A 1 87 ? -9.314 3.818 1.730 1.00 96.06 87 ARG A C 1
ATOM 664 O O . ARG A 1 87 ? -10.089 4.322 2.547 1.00 96.06 87 ARG A O 1
ATOM 671 N N . HIS A 1 88 ? -9.548 3.804 0.420 1.00 97.38 88 HIS A N 1
ATOM 672 C CA . HIS A 1 88 ? -10.718 4.440 -0.186 1.00 97.38 88 HIS A CA 1
ATOM 673 C C . HIS A 1 88 ? -12.043 3.890 0.371 1.00 97.38 88 HIS A C 1
ATOM 675 O O . HIS A 1 88 ? -12.247 2.677 0.454 1.00 97.38 88 HIS A O 1
ATOM 681 N N . GLY A 1 89 ? -12.952 4.793 0.751 1.00 94.56 89 GLY A N 1
ATOM 682 C CA . GLY A 1 89 ? -14.252 4.451 1.344 1.00 94.56 89 GLY A CA 1
ATOM 683 C C . GLY A 1 89 ? -14.183 4.002 2.808 1.00 94.56 89 GLY A C 1
ATOM 684 O O . GLY A 1 89 ? -15.121 3.386 3.315 1.00 94.56 89 GLY A O 1
ATOM 685 N N . GLY A 1 90 ? -13.058 4.239 3.484 1.00 85.75 90 GLY A N 1
ATOM 686 C CA . GLY A 1 90 ? -12.889 3.908 4.890 1.00 85.75 90 GLY A CA 1
ATOM 687 C C . GLY A 1 90 ? -13.269 4.980 5.888 1.00 85.75 90 GLY A C 1
ATOM 688 O O . GLY A 1 90 ? -13.432 6.146 5.555 1.00 85.75 90 GLY A O 1
ATOM 689 N N . PHE A 1 91 ? -13.439 4.523 7.128 1.00 87.31 91 PHE A N 1
ATOM 690 C CA . PHE A 1 91 ? -13.656 5.359 8.298 1.00 87.31 91 PHE A CA 1
ATOM 691 C C . PHE A 1 91 ? -12.537 5.061 9.292 1.00 87.31 91 PHE A C 1
ATOM 693 O O . PHE A 1 91 ? -12.685 4.252 10.210 1.00 87.31 91 PHE A O 1
ATOM 700 N N . GLN A 1 92 ? -11.384 5.657 9.019 1.00 88.69 92 GLN A N 1
ATOM 701 C CA . GLN A 1 92 ? -10.181 5.580 9.838 1.00 88.69 92 GLN A CA 1
ATOM 702 C C . GLN A 1 92 ? -9.879 6.953 10.449 1.00 88.69 92 GLN A C 1
ATOM 704 O O . GLN A 1 92 ? -10.493 7.957 10.081 1.00 88.69 92 GLN A O 1
ATOM 709 N N . ALA A 1 93 ? -8.969 6.993 11.423 1.00 88.81 93 ALA A N 1
ATOM 710 C CA . ALA A 1 93 ? -8.495 8.257 11.971 1.00 88.81 93 ALA A CA 1
ATOM 711 C C . ALA A 1 93 ? -7.724 9.047 10.890 1.00 88.81 93 ALA A C 1
ATOM 713 O O . ALA A 1 93 ? -7.142 8.418 10.005 1.00 88.81 93 ALA A O 1
ATOM 714 N N . PRO A 1 94 ? -7.687 10.394 10.946 1.00 89.75 94 PRO A N 1
ATOM 715 C CA . PRO A 1 94 ? -6.999 11.215 9.943 1.00 89.75 94 PRO A CA 1
ATOM 716 C C . PRO A 1 94 ? -5.542 10.813 9.711 1.00 89.75 94 PRO A C 1
ATOM 718 O O . PRO A 1 94 ? -5.042 10.857 8.593 1.00 89.75 94 PRO A O 1
ATOM 721 N N . GLU A 1 95 ? -4.865 10.404 10.775 1.00 87.62 95 GLU A N 1
ATOM 722 C CA . GLU A 1 95 ? -3.469 10.003 10.730 1.00 87.62 95 GLU A CA 1
ATOM 723 C C . GLU A 1 95 ? -3.244 8.621 10.077 1.00 87.62 95 GLU A C 1
ATOM 725 O O . GLU A 1 95 ? -2.147 8.343 9.611 1.00 87.62 95 GLU A O 1
ATOM 730 N N . ASP A 1 96 ? -4.285 7.786 9.982 1.00 90.25 96 ASP A N 1
ATOM 731 C CA . ASP A 1 96 ? -4.263 6.473 9.317 1.00 90.25 96 ASP A CA 1
ATOM 732 C C . ASP A 1 96 ? -4.925 6.520 7.919 1.00 90.25 96 ASP A C 1
ATOM 734 O O . ASP A 1 96 ? -5.121 5.487 7.276 1.00 90.25 96 ASP A O 1
ATOM 738 N N . ASP A 1 97 ? -5.326 7.710 7.456 1.00 93.69 97 ASP A N 1
ATOM 739 C CA . ASP A 1 97 ? -6.105 7.891 6.225 1.00 93.69 97 ASP A CA 1
ATOM 740 C C . ASP A 1 97 ? -5.243 7.929 4.957 1.00 93.69 97 ASP A C 1
ATOM 742 O O . ASP A 1 97 ? -5.760 7.718 3.863 1.00 93.69 97 ASP A O 1
ATOM 746 N N . GLY A 1 98 ? -3.936 8.168 5.079 1.00 94.50 98 GLY A N 1
ATOM 747 C CA . GLY A 1 98 ? -3.046 8.293 3.924 1.00 94.50 98 GLY A CA 1
ATOM 748 C C . GLY A 1 98 ? -3.091 9.678 3.289 1.00 94.50 98 GLY A C 1
ATOM 749 O O . GLY A 1 98 ? -3.272 9.806 2.077 1.00 94.50 98 GLY A O 1
ATOM 750 N N . TYR A 1 99 ? -2.930 10.724 4.109 1.00 93.81 99 TYR A N 1
ATOM 751 C CA . TYR A 1 99 ? -2.749 12.088 3.612 1.00 93.81 99 TYR A CA 1
ATOM 752 C C . TYR A 1 99 ? -1.621 12.117 2.558 1.00 93.81 99 TYR A C 1
ATOM 754 O O . TYR A 1 99 ? -0.593 11.479 2.775 1.00 93.81 99 TYR A O 1
ATOM 762 N N . PRO A 1 100 ? -1.738 12.865 1.443 1.00 94.19 100 PRO A N 1
ATOM 763 C CA . PRO A 1 100 ? -0.766 12.785 0.345 1.00 94.19 100 PRO A CA 1
ATOM 764 C C . PRO A 1 100 ? 0.691 13.114 0.700 1.00 94.19 100 PRO A C 1
ATOM 766 O O . PRO A 1 100 ? 1.585 12.773 -0.067 1.00 94.19 100 PRO A O 1
ATOM 769 N N . LEU A 1 101 ? 0.938 13.789 1.828 1.00 93.12 101 LEU A N 1
ATOM 770 C CA . LEU A 1 101 ? 2.291 14.071 2.331 1.00 93.12 101 LEU A CA 1
ATOM 771 C C . LEU A 1 101 ? 2.695 13.193 3.525 1.00 93.12 101 LEU A C 1
ATOM 773 O O . LEU A 1 101 ? 3.793 13.354 4.049 1.00 93.12 101 LEU A O 1
ATOM 777 N N . ASP A 1 102 ? 1.831 12.281 3.970 1.00 92.00 102 ASP A N 1
ATOM 778 C CA . ASP A 1 102 ? 2.159 11.272 4.979 1.00 92.00 102 ASP A CA 1
ATOM 779 C C . ASP A 1 102 ? 2.864 10.078 4.323 1.00 92.00 102 ASP A C 1
ATOM 781 O O . ASP A 1 102 ? 2.344 8.965 4.227 1.00 92.00 102 ASP A O 1
ATOM 785 N N . THR A 1 103 ? 4.039 10.365 3.772 1.00 94.12 103 THR A N 1
ATOM 786 C CA . THR A 1 103 ? 4.781 9.434 2.929 1.00 94.12 103 THR A CA 1
ATOM 787 C C . THR A 1 103 ? 5.859 8.672 3.687 1.00 94.12 103 THR A C 1
ATOM 789 O O . THR A 1 103 ? 6.428 9.175 4.656 1.00 94.12 103 THR A O 1
ATOM 792 N N . PHE A 1 104 ? 6.229 7.503 3.172 1.00 94.25 104 PHE A N 1
ATOM 793 C CA . PHE A 1 104 ? 7.364 6.710 3.635 1.00 94.25 104 PHE A CA 1
ATOM 794 C C . PHE A 1 104 ? 8.193 6.194 2.448 1.00 94.25 104 PHE A C 1
ATOM 796 O O . PHE A 1 104 ? 7.662 5.755 1.424 1.00 94.25 104 PHE A O 1
ATOM 803 N N . CYS A 1 105 ? 9.514 6.280 2.583 1.00 94.38 105 CYS A N 1
ATOM 804 C CA . CYS A 1 105 ? 10.499 5.916 1.566 1.00 94.38 105 CYS A CA 1
ATOM 805 C C . CYS A 1 105 ? 10.897 4.434 1.654 1.00 94.38 105 CYS A C 1
ATOM 807 O O . CYS A 1 105 ? 10.581 3.747 2.629 1.00 94.38 105 CYS A O 1
ATOM 809 N N . THR A 1 106 ? 11.675 3.960 0.675 1.00 94.44 106 THR A N 1
ATOM 810 C CA . THR A 1 106 ? 12.351 2.652 0.723 1.00 94.44 106 THR A CA 1
ATOM 811 C C . THR A 1 106 ? 12.988 2.371 2.088 1.00 94.44 106 THR A C 1
ATOM 813 O O . THR A 1 106 ? 13.717 3.196 2.641 1.00 94.44 106 THR A O 1
ATOM 816 N N . GLY A 1 107 ? 12.750 1.169 2.612 1.00 92.88 107 GLY A N 1
ATOM 817 C CA . GLY A 1 107 ? 13.264 0.696 3.897 1.00 92.88 107 GLY A CA 1
ATOM 818 C C . GLY A 1 107 ? 12.466 1.179 5.110 1.00 92.88 107 GLY A C 1
ATOM 819 O O . GLY A 1 107 ? 12.752 0.755 6.230 1.00 92.88 107 GLY A O 1
ATOM 820 N N . GLN A 1 108 ? 11.466 2.040 4.914 1.00 94.44 108 GLN A N 1
ATOM 821 C CA . GLN A 1 108 ? 10.566 2.493 5.969 1.00 94.44 108 GLN A CA 1
ATOM 822 C C . GLN A 1 108 ? 9.253 1.703 5.949 1.00 94.44 108 GLN A C 1
ATOM 824 O O . GLN A 1 108 ? 8.916 1.008 4.987 1.00 94.44 108 GLN A O 1
ATOM 829 N N . SER A 1 109 ? 8.503 1.809 7.044 1.00 93.12 109 SER A N 1
ATOM 830 C CA . SER A 1 109 ? 7.159 1.247 7.143 1.00 93.12 109 SER A CA 1
ATOM 831 C C . SER A 1 109 ? 6.195 2.237 7.771 1.00 93.12 109 SER A C 1
ATOM 833 O O . SER A 1 109 ? 6.598 2.949 8.696 1.00 93.12 109 SER A O 1
ATOM 835 N N . ARG A 1 110 ? 4.934 2.187 7.350 1.00 89.81 110 ARG A N 1
ATOM 836 C CA . ARG A 1 110 ? 3.815 2.889 7.978 1.00 89.81 110 ARG A CA 1
ATOM 837 C C . ARG A 1 110 ? 2.860 1.896 8.627 1.00 89.81 110 ARG A C 1
ATOM 839 O O . ARG A 1 110 ? 2.642 0.812 8.033 1.00 89.81 110 ARG A O 1
#

Sequence (110 aa):
MDGTTAIHVSGPRVVPTNAQFFLIHERQALHSFHPRLPPSSVWGYNGMVPGPTFLGRSGTPFLVRFVNDLPTNDPVGIGEPISAVHRHGGFQAPEDDGYPLDTFCTGQSR

Mean predicted aligned error: 5.33 Å

Foldseek 3Di:
DPQQWDQAPVGTDGDPPLEAEEEWEFEWDWADPDPPDGTDIDTATNNDVDHDDDDDDPPHHYDYKYAQQYDCDNPPPPDHSKDFDADPPDDDDPRNHGDVPNIDGHGDMD

pLDDT: mean 88.8, std 13.31, range [50.47, 98.31]

Nearest PDB structures (foldseek):
  6i3l-assembly2_B  TM=8.532E-01  e=3.170E-04  Albifimbria verrucaria
  6i3k-assembly1_A  TM=8.586E-01  e=1.065E-03  Albifimbria verrucaria
  6iqz-assembly1_A  TM=8.536E-01  e=9.990E-04  Albifimbria verrucaria
  6iqy-assembly2_B  TM=8.525E-01  e=1.210E-03  Albifimbria verrucaria
  2wsd-assembly1_A  TM=7.872E-01  e=1.210E-03  Bacillus subtilis

Radius of gyration: 15.66 Å; Cα contacts (8 Å, |Δi|>4): 176; chains: 1; bounding box: 35×28×48 Å

Solvent-accessible surface area (backbone atoms only — not comparable to full-atom values): 7058 Å² total; per-residue (Å²): 133,90,69,75,69,55,87,48,100,87,49,76,56,88,62,63,91,71,43,47,67,45,82,40,39,33,20,67,30,78,43,71,89,43,98,92,49,81,60,41,81,44,79,17,44,69,40,29,86,76,49,82,83,83,87,80,54,92,96,49,52,74,48,69,37,43,32,30,62,32,54,87,70,53,90,81,70,88,61,74,51,62,44,57,62,61,63,84,95,62,91,66,56,77,89,68,40,32,48,91,82,60,57,44,40,50,82,36,67,88

Secondary structure (DSSP, 8-state):
--SS-B--TT--B---TTPEEEEEEEEEEEE-SSTTSPPEEEEEETTBSSPPPP---TT--EEEEEEE---SS-SS-S--SEE----TT----GGGS--TT--EETT-B-